Protein AF-A0A2W0GCB9-F1 (afdb_monomer)

Mean predicted aligned error: 8.79 Å

Nearest PDB structures (foldseek):
  3qc7-assembly1_A  TM=9.554E-01  e=2.882E-03  Salasvirus phi29
  6qvk-assembly1_1e  TM=9.554E-01  e=2.882E-03  Salasvirus phi29

Foldseek 3Di:
DFDFDADPVRDTDTDDDPVNDFDADDPVDDGDWADFDDQDDQPDPDPVSVVVSVVVVVVSCVVRSND

Sequence (67 aa):
MTQRVVAQNGSTTTVPSTSDVPVAATTTTAGIVKKMAAQADSTATDVAGLVADFNALLAKARTAGLI

Radius of gyration: 21.55 Å; Cα contacts (8 Å, |Δi|>4): 66; chains: 1; bounding box: 31×14×69 Å

Structure (mmCIF, N/CA/C/O backbone):
data_AF-A0A2W0GCB9-F1
#
_entry.id   AF-A0A2W0GCB9-F1
#
loop_
_atom_site.group_PDB
_atom_site.id
_atom_site.type_symbol
_atom_site.label_atom_id
_atom_site.label_alt_id
_atom_site.label_comp_id
_atom_site.label_asym_id
_atom_site.label_entity_id
_atom_site.label_seq_id
_atom_site.pdbx_PDB_ins_code
_atom_site.Cartn_x
_atom_site.Cartn_y
_atom_site.Cartn_z
_atom_site.occupancy
_atom_site.B_iso_or_equiv
_atom_site.auth_seq_id
_atom_site.auth_comp_id
_atom_site.auth_asym_id
_atom_site.auth_atom_id
_atom_site.pdbx_PDB_model_num
ATOM 1 N N . ME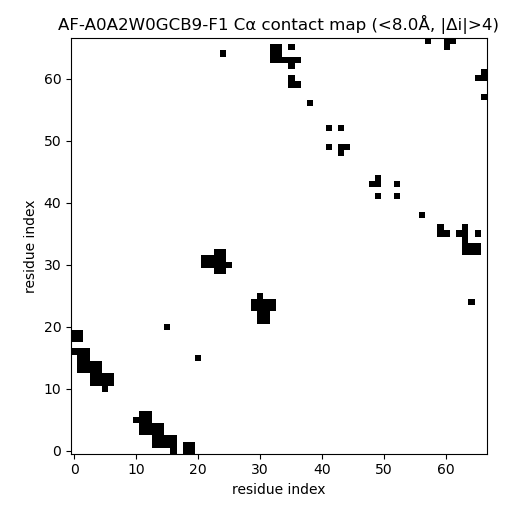T A 1 1 ? 12.504 8.457 -23.685 1.00 54.44 1 MET A N 1
ATOM 2 C CA . MET A 1 1 ? 12.739 9.314 -24.872 1.00 54.44 1 MET A CA 1
ATOM 3 C C . MET A 1 1 ? 12.964 8.348 -26.018 1.00 54.44 1 MET A C 1
ATOM 5 O O . MET A 1 1 ? 14.075 7.860 -26.184 1.00 54.44 1 MET A O 1
ATOM 9 N N . THR A 1 2 ? 11.908 8.000 -26.750 1.00 56.81 2 THR A N 1
ATOM 10 C CA . THR A 1 2 ? 11.992 7.100 -27.908 1.00 56.81 2 THR A CA 1
ATOM 11 C C . THR A 1 2 ? 13.101 7.546 -28.850 1.00 56.81 2 THR A C 1
ATOM 13 O O . THR A 1 2 ? 13.070 8.669 -29.361 1.00 56.81 2 THR A O 1
ATOM 16 N N . GLN A 1 3 ? 14.085 6.677 -29.076 1.00 64.06 3 GLN A N 1
ATOM 17 C CA . GLN A 1 3 ? 15.178 6.981 -29.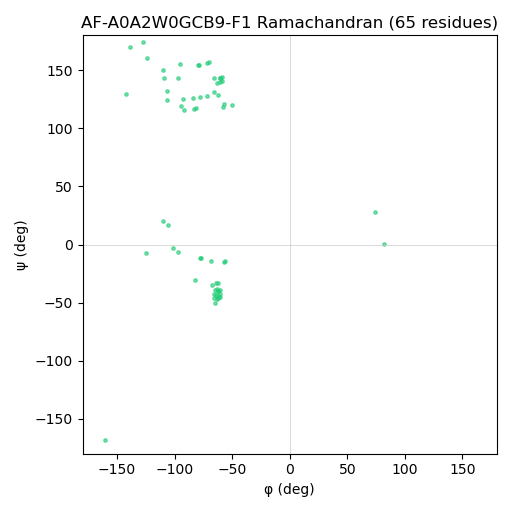985 1.00 64.06 3 GLN A CA 1
ATOM 18 C C . GLN A 1 3 ? 14.682 6.712 -31.409 1.00 64.06 3 GLN A C 1
ATOM 20 O O . GLN A 1 3 ? 14.304 5.589 -31.752 1.00 64.06 3 GLN A O 1
ATOM 25 N N . ARG A 1 4 ? 14.631 7.756 -32.241 1.00 65.44 4 ARG A N 1
ATOM 26 C CA . ARG A 1 4 ? 14.379 7.597 -33.676 1.00 65.44 4 ARG A CA 1
ATOM 27 C C . ARG A 1 4 ? 15.699 7.254 -34.345 1.00 65.44 4 ARG A C 1
ATOM 29 O O . ARG A 1 4 ? 16.607 8.081 -34.343 1.00 65.44 4 ARG A O 1
A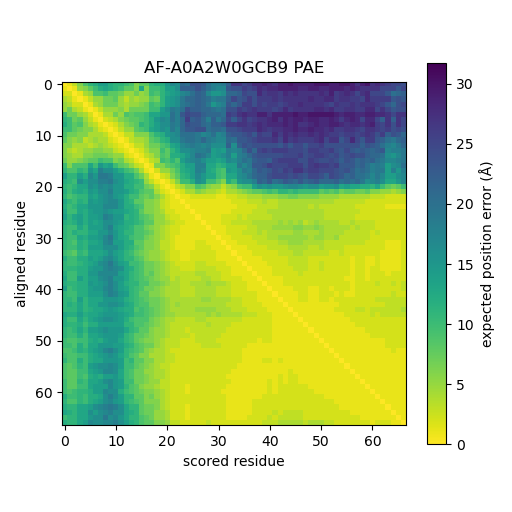TOM 36 N N . VAL A 1 5 ? 15.788 6.065 -34.927 1.00 71.81 5 VAL A N 1
ATOM 37 C CA . VAL A 1 5 ? 16.941 5.648 -35.732 1.00 71.81 5 VAL A CA 1
ATOM 38 C C . VAL A 1 5 ? 16.527 5.564 -37.201 1.00 71.81 5 VAL A C 1
ATOM 40 O O . VAL A 1 5 ? 15.361 5.333 -37.523 1.00 71.81 5 VAL A O 1
ATOM 43 N N . VAL A 1 6 ? 17.467 5.801 -38.112 1.00 73.94 6 VAL A N 1
ATOM 44 C CA . VAL A 1 6 ? 17.264 5.603 -39.555 1.00 73.94 6 VAL A CA 1
ATOM 45 C C . VAL A 1 6 ? 17.715 4.196 -39.932 1.00 73.94 6 VAL A C 1
ATOM 47 O O . VAL A 1 6 ? 18.846 3.811 -39.640 1.00 73.94 6 VAL A O 1
ATOM 50 N N . ALA A 1 7 ? 16.837 3.415 -40.563 1.00 75.56 7 ALA A N 1
ATOM 51 C CA . ALA A 1 7 ? 17.214 2.133 -41.146 1.00 75.56 7 ALA A CA 1
ATOM 52 C C . ALA A 1 7 ? 18.103 2.349 -42.384 1.00 75.56 7 ALA A C 1
ATOM 54 O O . ALA A 1 7 ? 18.047 3.401 -43.024 1.00 75.56 7 ALA A O 1
ATOM 55 N N . GLN A 1 8 ? 18.897 1.336 -42.753 1.00 73.94 8 GLN A N 1
ATOM 56 C CA . GLN A 1 8 ? 19.847 1.398 -43.880 1.00 73.94 8 GLN A CA 1
ATOM 57 C C . GLN A 1 8 ? 19.188 1.742 -45.236 1.00 73.94 8 GLN A C 1
ATOM 59 O O . GLN A 1 8 ? 19.877 2.129 -46.172 1.00 73.94 8 GLN A O 1
ATOM 64 N N . ASN A 1 9 ? 17.859 1.647 -45.339 1.00 77.69 9 ASN A N 1
ATOM 65 C CA . ASN A 1 9 ? 17.048 1.981 -46.512 1.00 77.69 9 ASN A CA 1
ATOM 66 C C . ASN A 1 9 ? 16.250 3.300 -46.377 1.00 77.69 9 ASN A C 1
ATOM 68 O O . ASN A 1 9 ? 15.295 3.511 -47.119 1.00 77.69 9 ASN A O 1
ATOM 72 N N . GLY A 1 10 ? 16.588 4.172 -45.420 1.00 72.75 10 GLY A N 1
ATOM 73 C CA . GLY A 1 10 ? 15.981 5.504 -45.280 1.00 72.75 10 GLY A CA 1
ATOM 74 C C . GLY A 1 10 ? 14.628 5.552 -44.557 1.00 72.75 10 GLY A C 1
ATOM 75 O O . GLY A 1 10 ? 14.090 6.639 -44.361 1.00 72.75 10 GLY A O 1
ATOM 76 N N . SER A 1 11 ? 14.086 4.415 -44.104 1.00 77.06 11 SER A N 1
ATOM 77 C CA . SER A 1 11 ? 12.879 4.390 -43.267 1.00 77.06 11 SER A CA 1
ATOM 78 C C . SER A 1 11 ? 13.243 4.610 -41.800 1.00 77.06 11 SER A C 1
ATOM 80 O O . SER A 1 11 ? 14.076 3.894 -41.247 1.00 77.06 11 SER A O 1
ATOM 82 N N . THR A 1 12 ? 12.627 5.584 -41.132 1.00 72.56 12 THR A N 1
ATOM 83 C CA . THR A 1 12 ? 12.881 5.797 -39.700 1.00 72.56 12 THR A CA 1
ATOM 84 C C . THR A 1 12 ? 12.122 4.764 -38.881 1.00 72.56 12 THR A C 1
ATOM 86 O O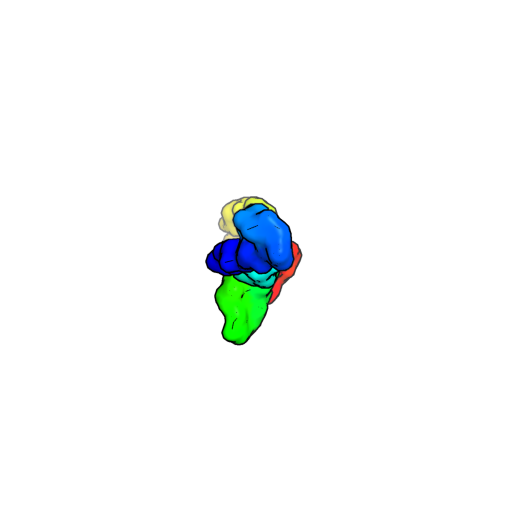 . THR A 1 12 ? 10.907 4.649 -39.037 1.00 72.56 12 THR A O 1
ATOM 89 N N . THR A 1 13 ? 12.807 4.044 -37.999 1.00 73.12 13 THR A N 1
ATOM 90 C CA . THR A 1 13 ? 12.185 3.128 -37.040 1.00 73.12 13 THR A CA 1
ATOM 91 C C . THR A 1 13 ? 12.297 3.705 -35.632 1.00 73.12 13 THR A C 1
ATOM 93 O O . THR A 1 13 ? 13.278 4.363 -35.272 1.00 73.12 13 THR A O 1
ATOM 96 N N . THR A 1 14 ? 11.257 3.496 -34.828 1.00 72.75 14 THR A N 1
ATOM 97 C CA . THR A 1 14 ? 11.261 3.884 -33.416 1.00 72.75 14 THR A CA 1
ATOM 98 C C . THR A 1 14 ? 11.762 2.701 -32.607 1.00 72.75 14 THR A C 1
ATOM 100 O O . THR A 1 14 ? 11.107 1.661 -32.579 1.00 72.75 14 THR A O 1
ATOM 103 N N . VAL A 1 1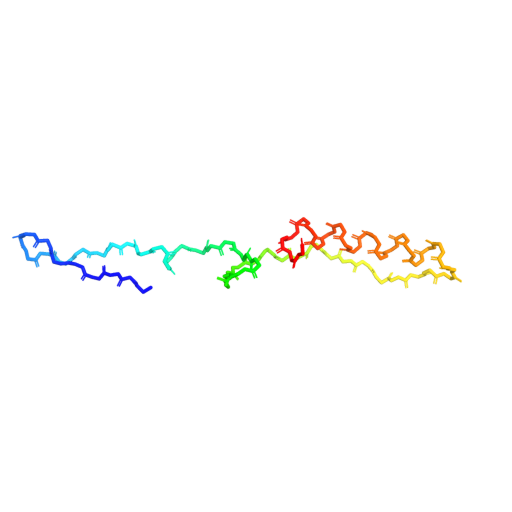5 ? 12.915 2.849 -31.955 1.00 72.94 15 VAL A N 1
ATOM 104 C CA . VAL A 1 15 ? 13.401 1.859 -30.992 1.00 72.94 15 VAL A CA 1
ATOM 105 C C . VAL A 1 15 ? 12.947 2.317 -29.608 1.00 72.94 15 VAL A C 1
ATOM 107 O O . VAL A 1 15 ? 13.315 3.424 -29.194 1.00 72.94 15 VAL A O 1
ATOM 110 N N . PRO A 1 16 ? 12.136 1.517 -28.890 1.00 63.84 16 PRO A N 1
ATOM 111 C CA . PRO A 1 16 ? 11.815 1.801 -27.503 1.00 63.84 16 PRO A CA 1
ATOM 112 C C . PRO A 1 16 ? 13.116 1.878 -26.709 1.00 63.84 16 PRO A C 1
ATOM 114 O O . PRO A 1 16 ? 13.907 0.936 -26.679 1.00 63.84 16 PRO A O 1
ATOM 117 N N . SER A 1 17 ? 13.353 3.018 -26.081 1.00 64.06 17 SER A N 1
ATOM 118 C CA . SER A 1 17 ? 14.374 3.135 -25.050 1.00 64.06 17 SER A CA 1
ATOM 119 C C . SER A 1 17 ? 13.809 2.558 -23.749 1.00 64.06 17 SER A C 1
ATOM 121 O O . SER A 1 17 ? 12.599 2.570 -23.539 1.00 64.06 17 SER A O 1
ATOM 123 N N . THR A 1 18 ? 14.652 2.085 -22.828 1.00 60.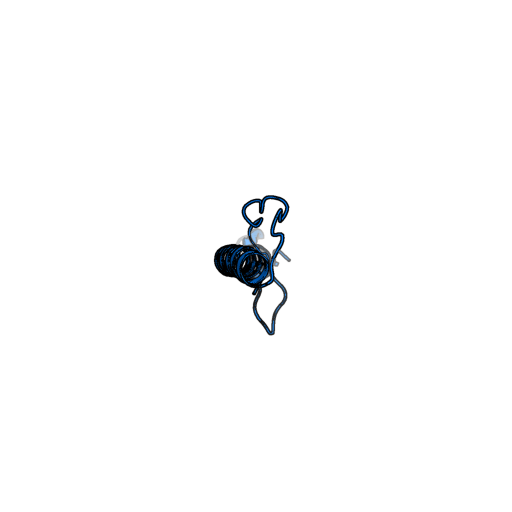19 18 THR A N 1
ATOM 124 C CA . THR A 1 18 ? 14.217 1.619 -21.490 1.00 60.19 18 THR A CA 1
ATOM 125 C C . THR A 1 18 ? 13.442 2.676 -20.695 1.00 60.19 18 THR A C 1
ATOM 127 O O . THR A 1 18 ? 12.765 2.349 -19.730 1.00 60.19 18 THR A O 1
ATOM 130 N N . SER A 1 19 ? 13.500 3.937 -21.128 1.00 59.22 19 SER A N 1
ATOM 131 C CA . SER A 1 19 ? 12.713 5.051 -20.607 1.00 59.22 19 SER A CA 1
ATOM 132 C C . SER A 1 19 ? 11.251 5.069 -21.090 1.00 59.22 19 SER A C 1
ATOM 134 O O . SER A 1 19 ? 10.472 5.851 -20.551 1.00 59.22 19 SER A O 1
ATOM 136 N N . ASP A 1 20 ? 10.879 4.262 -22.089 1.00 64.00 20 ASP A N 1
ATOM 137 C CA . ASP A 1 20 ? 9.520 4.182 -22.653 1.00 64.00 20 ASP A CA 1
ATOM 138 C C . ASP A 1 20 ? 8.701 3.014 -22.062 1.00 64.00 20 ASP A C 1
ATOM 140 O O . ASP A 1 20 ? 7.500 2.904 -22.305 1.00 64.00 20 ASP A O 1
ATOM 144 N N . VAL A 1 21 ? 9.333 2.157 -21.250 1.00 75.62 21 VAL A N 1
ATOM 145 C CA . VAL A 1 21 ? 8.664 1.117 -20.460 1.00 75.62 21 VAL A CA 1
ATOM 146 C C . VAL A 1 21 ? 8.674 1.568 -19.000 1.00 75.62 21 VAL A C 1
ATOM 148 O O . VAL A 1 21 ? 9.752 1.837 -18.472 1.00 75.62 21 VAL A O 1
ATOM 151 N N . PRO A 1 22 ? 7.519 1.667 -18.320 1.00 84.31 22 PRO A N 1
ATOM 152 C CA . PRO A 1 22 ? 7.498 2.038 -16.914 1.00 84.31 22 PRO A CA 1
ATOM 153 C C . PRO A 1 22 ? 8.323 1.049 -16.079 1.00 84.31 22 PRO A C 1
ATOM 155 O O . PRO A 1 22 ? 8.012 -0.141 -16.028 1.00 84.31 22 PRO A O 1
ATOM 158 N N . VAL A 1 23 ? 9.374 1.543 -15.425 1.00 91.19 23 VAL A N 1
ATOM 159 C CA . VAL A 1 23 ? 10.224 0.753 -14.523 1.00 91.19 23 VAL A CA 1
ATOM 160 C C . VAL A 1 23 ? 9.765 0.976 -13.085 1.00 91.19 23 VAL A C 1
ATOM 162 O O . VAL A 1 23 ? 9.355 2.081 -12.727 1.00 91.19 23 VAL A O 1
ATOM 165 N N . ALA A 1 24 ? 9.807 -0.070 -12.259 1.00 94.19 24 ALA A N 1
ATOM 166 C CA . ALA A 1 24 ? 9.488 0.041 -10.840 1.00 94.19 24 ALA A CA 1
ATOM 167 C C . ALA A 1 24 ? 10.444 1.013 -10.129 1.00 94.19 24 ALA A C 1
ATOM 169 O O . ALA A 1 24 ? 11.635 1.056 -10.438 1.00 94.19 24 ALA A O 1
ATOM 170 N N . ALA A 1 25 ? 9.918 1.777 -9.171 1.00 96.19 25 ALA A N 1
ATOM 171 C CA . ALA A 1 25 ? 10.740 2.613 -8.304 1.00 96.19 25 ALA A CA 1
ATOM 172 C C . ALA A 1 25 ? 11.741 1.764 -7.500 1.00 96.19 25 ALA A C 1
ATOM 174 O O . ALA A 1 25 ? 11.423 0.660 -7.054 1.00 96.19 25 ALA A O 1
ATOM 175 N N . THR A 1 26 ? 12.948 2.294 -7.300 1.00 95.69 26 THR A N 1
ATOM 176 C CA . THR A 1 26 ? 13.977 1.704 -6.432 1.00 95.69 26 THR A CA 1
ATOM 177 C C . THR A 1 26 ? 14.472 2.746 -5.429 1.00 95.69 26 THR A C 1
ATOM 179 O O . THR A 1 26 ? 14.123 3.923 -5.509 1.00 95.69 26 THR A O 1
ATOM 182 N N . THR A 1 27 ? 15.324 2.342 -4.485 1.00 96.69 27 THR A N 1
ATOM 183 C CA . THR A 1 27 ? 15.910 3.257 -3.489 1.00 96.69 27 THR A CA 1
ATOM 184 C C . THR A 1 27 ? 16.900 4.265 -4.080 1.00 96.69 27 THR A C 1
ATOM 186 O O . THR A 1 27 ? 17.259 5.229 -3.410 1.00 96.69 27 THR A O 1
ATOM 189 N N . THR A 1 28 ? 17.352 4.061 -5.319 1.00 96.81 28 THR A N 1
ATOM 190 C CA . THR A 1 28 ? 18.370 4.894 -5.981 1.00 96.81 28 THR A CA 1
ATOM 191 C C . THR A 1 28 ? 17.905 5.467 -7.317 1.00 96.81 28 THR A C 1
ATOM 193 O O . THR A 1 28 ? 18.622 6.259 -7.924 1.00 96.81 28 THR A O 1
ATOM 196 N N . THR A 1 29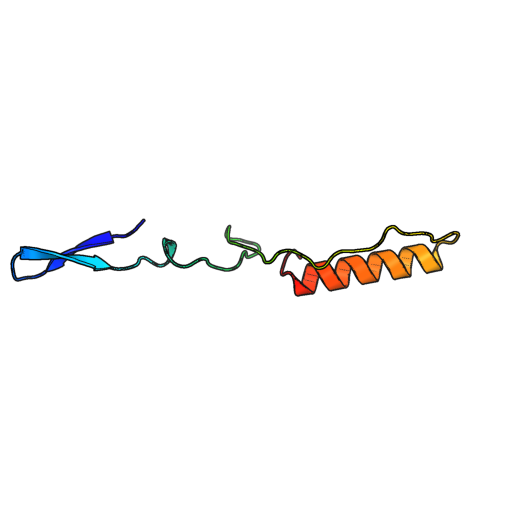 ? 16.737 5.067 -7.825 1.00 93.88 29 THR A N 1
ATOM 197 C CA . THR A 1 29 ? 16.232 5.477 -9.141 1.00 93.88 29 THR A CA 1
ATOM 198 C C . THR A 1 29 ? 14.725 5.699 -9.093 1.00 93.88 29 THR A C 1
ATOM 200 O O . THR A 1 29 ? 13.964 4.841 -8.644 1.00 93.88 29 THR A O 1
ATOM 203 N N . ALA A 1 30 ? 14.290 6.858 -9.591 1.00 93.06 30 ALA A N 1
ATOM 204 C CA . ALA A 1 30 ? 12.875 7.173 -9.726 1.00 93.06 30 ALA A CA 1
ATOM 205 C C . ALA A 1 30 ? 12.189 6.206 -10.706 1.00 93.06 30 ALA A C 1
ATOM 207 O O . ALA A 1 30 ? 12.727 5.889 -11.767 1.00 93.06 30 ALA A O 1
ATOM 208 N N . GLY A 1 31 ? 10.980 5.774 -10.361 1.00 93.38 31 GLY A N 1
ATOM 209 C CA . GLY A 1 31 ? 10.166 4.874 -11.170 1.00 93.38 31 GLY A CA 1
ATOM 210 C C . GLY A 1 31 ? 8.699 4.951 -10.766 1.00 93.38 31 GLY A C 1
ATOM 211 O O . GLY A 1 31 ? 8.291 5.844 -10.023 1.00 93.38 31 GLY A O 1
ATOM 212 N N . ILE A 1 32 ? 7.895 4.016 -11.258 1.00 94.81 32 ILE A N 1
ATOM 213 C CA . ILE A 1 32 ? 6.466 3.937 -10.953 1.00 94.81 32 ILE A CA 1
ATOM 214 C C . ILE A 1 32 ? 6.180 2.967 -9.802 1.00 94.81 32 ILE A C 1
ATOM 216 O O . ILE A 1 32 ? 6.916 2.006 -9.573 1.00 94.81 32 ILE A O 1
ATOM 220 N N . VAL A 1 33 ? 5.059 3.188 -9.119 1.00 96.38 33 VAL A N 1
ATOM 221 C CA . VAL A 1 33 ? 4.504 2.291 -8.094 1.00 96.38 33 VAL A CA 1
ATOM 222 C C . VAL A 1 33 ? 3.073 1.913 -8.450 1.00 96.38 33 VAL A C 1
ATOM 224 O O . VAL A 1 33 ? 2.409 2.598 -9.234 1.00 96.38 33 VAL A O 1
ATOM 227 N N . LYS A 1 34 ? 2.571 0.820 -7.870 1.00 96.38 34 LYS A N 1
ATOM 228 C CA . LYS A 1 34 ? 1.145 0.501 -7.973 1.00 96.38 34 LYS A CA 1
ATOM 229 C C . LYS A 1 34 ? 0.357 1.341 -6.972 1.00 96.38 34 LYS A C 1
ATOM 231 O O . LYS A 1 34 ? 0.863 1.725 -5.920 1.00 96.38 34 LYS A O 1
ATOM 236 N N . LYS A 1 35 ? -0.921 1.581 -7.270 1.00 97.88 35 LYS A N 1
ATOM 237 C CA . LYS A 1 35 ? -1.844 2.141 -6.280 1.00 97.88 35 LYS A CA 1
ATOM 238 C C . LYS A 1 35 ? -1.967 1.164 -5.106 1.00 97.88 35 LYS A C 1
ATOM 240 O O . LYS A 1 35 ? -2.248 -0.015 -5.313 1.00 97.88 35 LYS A O 1
ATOM 245 N N . MET A 1 36 ? -1.777 1.666 -3.889 1.00 98.38 36 MET A N 1
ATOM 246 C CA . MET A 1 36 ? -1.968 0.883 -2.671 1.00 98.38 36 MET A CA 1
ATOM 247 C C . MET A 1 36 ? -3.439 0.502 -2.490 1.00 98.38 36 MET A C 1
ATOM 249 O O . MET A 1 36 ? -4.338 1.293 -2.791 1.00 98.38 36 MET A O 1
ATOM 253 N N . ALA A 1 37 ? -3.684 -0.701 -1.971 1.00 98.12 37 ALA A N 1
ATOM 254 C CA . ALA A 1 37 ? -5.015 -1.092 -1.524 1.00 98.12 37 ALA A CA 1
ATOM 255 C C . ALA A 1 37 ? -5.517 -0.127 -0.437 1.00 98.12 37 ALA A C 1
ATOM 257 O O . ALA A 1 37 ? -4.737 0.333 0.399 1.00 98.12 37 ALA A O 1
ATOM 258 N N . ALA A 1 38 ? -6.819 0.162 -0.432 1.00 98.00 38 ALA A N 1
ATOM 259 C CA . ALA A 1 38 ? -7.402 1.052 0.565 1.00 98.00 38 ALA A CA 1
ATOM 260 C C . ALA A 1 38 ? -7.168 0.522 1.993 1.00 98.00 38 ALA A C 1
ATOM 262 O O . ALA A 1 38 ? -7.244 -0.685 2.262 1.00 98.00 38 ALA A O 1
ATOM 263 N N . GLN A 1 39 ? -6.873 1.436 2.913 1.00 97.75 39 GLN A N 1
ATOM 264 C CA . GLN A 1 39 ? -6.865 1.184 4.348 1.00 97.75 39 GLN A CA 1
ATOM 265 C C . GLN A 1 39 ? -8.099 1.862 4.940 1.00 97.75 39 GLN A C 1
ATOM 267 O O . GLN A 1 39 ? -8.392 2.996 4.572 1.00 97.75 39 GLN A O 1
ATOM 272 N N . ALA A 1 40 ? -8.845 1.139 5.773 1.00 97.75 40 ALA A N 1
ATOM 273 C CA . ALA A 1 40 ? -9.954 1.726 6.515 1.00 97.75 40 ALA A CA 1
ATOM 274 C C . ALA A 1 40 ? -9.403 2.634 7.622 1.00 97.75 40 ALA A C 1
ATOM 276 O O . ALA A 1 40 ? -8.272 2.435 8.070 1.00 97.75 40 ALA A O 1
ATOM 277 N N . ASP A 1 41 ? -10.196 3.605 8.062 1.00 98.06 41 ASP A N 1
ATOM 278 C CA . ASP A 1 41 ? -9.818 4.456 9.188 1.00 98.06 41 ASP A CA 1
ATOM 279 C C . ASP A 1 41 ? -9.612 3.607 10.449 1.00 98.06 41 ASP A C 1
ATOM 281 O O . ASP A 1 41 ? -10.360 2.659 10.704 1.00 98.06 41 ASP A O 1
ATOM 285 N N . SER A 1 42 ? -8.588 3.942 11.236 1.00 98.12 42 SER A N 1
ATOM 286 C CA . SER A 1 42 ? -8.355 3.269 12.513 1.00 98.12 42 SER A CA 1
ATOM 287 C C . SER A 1 42 ? -9.414 3.704 13.521 1.00 98.12 42 SER A C 1
ATOM 289 O O . SER A 1 42 ? -9.603 4.896 13.765 1.00 98.12 42 SER A O 1
ATOM 291 N N . THR A 1 43 ? -10.078 2.729 14.137 1.00 98.00 43 THR A N 1
ATOM 292 C CA . THR A 1 43 ? -11.009 2.933 15.257 1.00 98.00 43 THR A CA 1
ATOM 293 C C . THR A 1 43 ? -10.4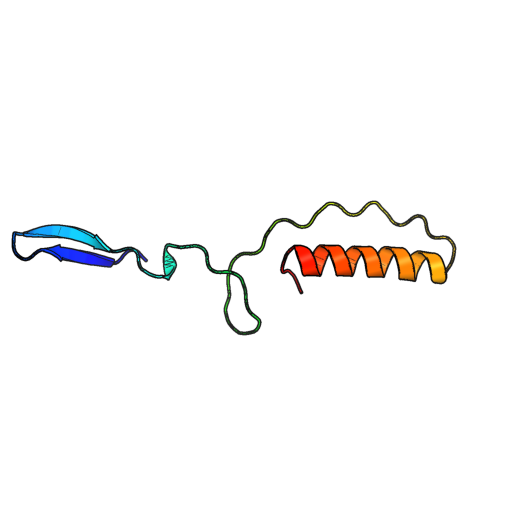38 2.382 16.564 1.00 98.00 43 THR A C 1
ATOM 295 O O . THR A 1 43 ? -11.190 2.061 17.485 1.00 98.00 43 THR A O 1
ATOM 298 N N . ALA A 1 44 ? -9.117 2.200 16.634 1.00 98.25 44 ALA A N 1
ATOM 299 C CA . ALA A 1 44 ? -8.451 1.650 17.804 1.00 98.25 44 ALA A CA 1
ATOM 300 C C . ALA A 1 44 ? -8.584 2.591 19.012 1.00 98.25 44 ALA A C 1
ATOM 302 O O . ALA A 1 44 ? -8.301 3.785 18.926 1.00 98.25 44 ALA A O 1
ATOM 303 N N . THR A 1 45 ? -8.982 2.037 20.157 1.00 98.44 45 THR A N 1
ATOM 304 C CA . THR A 1 45 ? -9.085 2.763 21.437 1.00 98.44 45 THR A CA 1
ATOM 305 C C . THR A 1 45 ? -7.904 2.499 22.367 1.00 98.44 45 THR A C 1
ATOM 307 O O . THR A 1 45 ? -7.837 3.056 23.460 1.00 98.44 45 THR A O 1
ATOM 310 N N . ASP A 1 46 ? -6.983 1.633 21.953 1.00 98.38 46 ASP A N 1
ATOM 311 C CA . ASP A 1 46 ? -5.780 1.279 22.690 1.00 98.38 46 ASP A CA 1
ATOM 312 C C . ASP A 1 46 ? -4.562 1.165 21.759 1.00 98.38 46 ASP A C 1
ATOM 314 O O . ASP A 1 46 ? -4.657 1.196 20.527 1.00 98.38 46 ASP A O 1
ATOM 318 N N . VAL A 1 47 ? -3.383 1.059 22.373 1.00 98.56 47 VAL A N 1
ATOM 319 C CA . VAL A 1 47 ? -2.106 0.991 21.653 1.00 98.56 47 VAL A CA 1
ATOM 320 C C . VAL A 1 47 ? -1.981 -0.308 20.855 1.00 98.56 47 VAL A C 1
ATOM 322 O O . VAL A 1 47 ? -1.405 -0.298 19.770 1.00 98.56 47 VAL A O 1
ATOM 325 N N . ALA A 1 48 ? -2.517 -1.422 21.359 1.00 98.50 48 ALA A N 1
ATOM 326 C CA . ALA A 1 48 ? -2.414 -2.713 20.684 1.00 98.50 48 ALA A CA 1
ATOM 327 C C . ALA A 1 48 ? -3.182 -2.707 19.351 1.00 98.50 48 ALA A C 1
ATOM 329 O O . ALA A 1 48 ? -2.646 -3.149 18.333 1.00 98.50 48 ALA A O 1
ATOM 330 N N . GLY A 1 49 ? -4.387 -2.135 19.336 1.00 98.56 49 GLY A N 1
ATOM 331 C CA . GLY A 1 49 ? -5.184 -1.918 18.134 1.00 98.56 49 GLY A CA 1
ATOM 332 C C . GLY A 1 49 ? -4.494 -0.980 17.147 1.00 98.56 49 GLY A C 1
ATOM 333 O O . GLY A 1 49 ? -4.393 -1.306 15.966 1.00 98.56 49 GLY A O 1
ATOM 334 N N . LEU A 1 50 ? -3.915 0.130 17.624 1.00 98.56 50 LEU A N 1
ATOM 335 C CA . LEU A 1 50 ? -3.178 1.055 16.757 1.00 98.56 50 LEU A CA 1
ATOM 336 C C . LEU A 1 50 ? -1.979 0.371 16.084 1.00 98.56 50 LEU A C 1
ATOM 338 O O . LEU A 1 50 ? -1.739 0.557 14.891 1.00 98.56 50 LEU A O 1
ATOM 342 N N . VAL A 1 51 ? -1.230 -0.443 16.833 1.00 98.69 51 VAL A N 1
ATOM 343 C CA . VAL A 1 51 ? -0.098 -1.209 16.294 1.00 98.69 51 VAL A CA 1
ATOM 344 C C . VAL A 1 51 ? -0.569 -2.214 15.239 1.00 98.69 51 VAL A C 1
ATOM 346 O O . VAL A 1 51 ? 0.110 -2.391 14.225 1.00 98.69 51 VAL A O 1
ATOM 349 N N . ALA A 1 52 ? -1.724 -2.853 15.434 1.00 98.62 52 ALA A N 1
ATOM 350 C CA . ALA A 1 52 ? -2.295 -3.764 14.446 1.00 98.62 52 ALA A CA 1
ATOM 351 C C . ALA A 1 52 ? -2.677 -3.029 13.146 1.00 98.62 52 ALA A C 1
ATOM 353 O O . ALA A 1 52 ? -2.230 -3.425 12.065 1.00 98.62 52 ALA A O 1
ATOM 354 N N . ASP A 1 53 ? -3.419 -1.923 13.249 1.00 98.62 53 ASP A N 1
ATOM 355 C CA . ASP A 1 53 ? -3.859 -1.121 12.098 1.00 98.62 53 ASP A CA 1
ATOM 356 C C . ASP A 1 53 ? -2.673 -0.530 11.324 1.00 98.62 53 ASP A C 1
ATOM 358 O O . ASP A 1 53 ? -2.636 -0.546 10.085 1.00 98.62 53 ASP A O 1
ATOM 362 N N . PHE A 1 54 ? -1.653 -0.066 12.050 1.00 98.56 54 PHE A N 1
ATOM 363 C CA . PHE A 1 54 ? -0.424 0.449 11.463 1.00 98.56 54 PHE A CA 1
ATOM 364 C C . PHE A 1 54 ? 0.359 -0.643 10.729 1.00 98.56 54 PHE A C 1
ATOM 366 O O . PHE A 1 54 ? 0.751 -0.458 9.576 1.00 98.56 54 PHE A O 1
ATOM 373 N N . ASN A 1 55 ? 0.536 -1.821 11.330 1.00 98.50 55 ASN A N 1
ATOM 374 C CA . ASN A 1 55 ? 1.215 -2.930 10.661 1.00 98.50 55 ASN A CA 1
ATOM 375 C C . ASN A 1 55 ? 0.453 -3.422 9.421 1.00 98.50 55 ASN A C 1
ATOM 377 O O . ASN A 1 55 ? 1.084 -3.793 8.425 1.00 98.50 55 ASN A O 1
ATOM 381 N N . ALA A 1 56 ? -0.882 -3.364 9.433 1.00 98.50 56 ALA A N 1
ATOM 382 C CA . ALA A 1 56 ? -1.697 -3.638 8.254 1.00 98.50 56 ALA A CA 1
ATOM 383 C C . ALA A 1 56 ? -1.462 -2.603 7.137 1.00 98.50 56 ALA A C 1
ATOM 385 O O . ALA A 1 56 ? -1.367 -2.978 5.966 1.00 98.50 56 ALA A O 1
ATOM 386 N N . LEU A 1 57 ? -1.302 -1.319 7.480 1.00 98.50 57 LEU A N 1
ATOM 387 C CA . LEU A 1 57 ? -0.948 -0.274 6.514 1.00 98.50 57 LEU A CA 1
ATOM 388 C C . LEU A 1 57 ? 0.438 -0.535 5.911 1.00 98.50 57 LEU A C 1
ATOM 390 O O . LEU A 1 57 ? 0.590 -0.517 4.689 1.00 98.50 57 LEU A O 1
ATOM 394 N N . LEU A 1 58 ? 1.431 -0.850 6.749 1.00 98.50 58 LEU A N 1
ATOM 395 C CA . LEU A 1 58 ? 2.786 -1.166 6.291 1.00 98.50 58 LEU A CA 1
ATOM 396 C C . LEU A 1 58 ? 2.809 -2.384 5.361 1.00 98.50 58 LEU A C 1
ATOM 398 O O . LEU A 1 58 ? 3.533 -2.394 4.367 1.00 98.50 58 LEU A O 1
ATOM 402 N N . ALA A 1 59 ? 2.007 -3.411 5.651 1.00 98.56 59 ALA A N 1
ATOM 403 C CA . ALA A 1 59 ? 1.882 -4.573 4.779 1.00 98.56 59 ALA A CA 1
ATOM 404 C C . ALA A 1 59 ? 1.331 -4.189 3.397 1.00 98.56 59 ALA A C 1
ATOM 406 O O . ALA A 1 59 ? 1.910 -4.576 2.382 1.00 98.56 59 ALA A O 1
ATOM 407 N N . LYS A 1 60 ? 0.273 -3.367 3.346 1.00 98.50 60 LYS A N 1
ATOM 408 C CA . LYS A 1 60 ? -0.305 -2.867 2.087 1.00 98.50 60 LYS A CA 1
ATOM 409 C C . LYS A 1 60 ? 0.694 -2.018 1.296 1.00 98.50 60 LYS A C 1
ATOM 411 O O . LYS A 1 60 ? 0.774 -2.165 0.076 1.00 98.50 60 LYS A O 1
ATOM 416 N N . ALA A 1 61 ? 1.473 -1.179 1.977 1.00 98.31 61 ALA A N 1
ATOM 417 C CA . ALA A 1 61 ? 2.501 -0.350 1.355 1.00 98.31 61 ALA A CA 1
ATOM 418 C C . ALA A 1 61 ? 3.629 -1.194 0.727 1.00 98.31 61 ALA A C 1
ATOM 420 O O . ALA A 1 61 ? 3.982 -0.957 -0.430 1.00 98.31 61 ALA A O 1
ATOM 421 N N . ARG A 1 62 ? 4.111 -2.239 1.422 1.00 98.12 62 ARG A N 1
ATOM 422 C CA . ARG A 1 62 ? 5.088 -3.203 0.871 1.00 98.12 62 ARG A CA 1
ATOM 423 C C . ARG A 1 62 ? 4.550 -3.923 -0.363 1.00 98.12 62 ARG A C 1
ATOM 425 O O . ARG A 1 62 ? 5.231 -4.019 -1.377 1.00 98.12 62 ARG A O 1
ATOM 432 N N . THR A 1 63 ? 3.299 -4.387 -0.320 1.00 98.06 63 THR A N 1
ATOM 433 C CA . THR A 1 63 ? 2.660 -5.039 -1.478 1.00 98.06 63 THR A CA 1
ATOM 434 C C . THR A 1 63 ? 2.528 -4.097 -2.680 1.00 98.06 63 THR A C 1
ATOM 436 O O . THR A 1 63 ? 2.628 -4.539 -3.824 1.00 98.06 63 THR A O 1
ATOM 439 N N . ALA A 1 64 ? 2.318 -2.800 -2.442 1.00 98.00 64 ALA A N 1
ATOM 440 C CA . ALA A 1 64 ? 2.232 -1.789 -3.494 1.00 98.00 64 ALA A CA 1
ATOM 441 C C . ALA A 1 64 ? 3.601 -1.352 -4.055 1.00 98.00 64 ALA A C 1
ATOM 443 O O . ALA A 1 64 ? 3.642 -0.690 -5.096 1.00 98.00 64 ALA A O 1
ATOM 444 N N . GLY A 1 65 ? 4.700 -1.730 -3.393 1.00 97.06 65 GLY A N 1
ATOM 445 C CA . GLY A 1 65 ? 6.056 -1.295 -3.730 1.00 97.06 65 GLY A CA 1
ATOM 446 C C . GLY A 1 65 ? 6.341 0.156 -3.339 1.00 97.06 65 GLY A C 1
ATOM 447 O O . GLY A 1 65 ? 7.118 0.821 -4.014 1.00 97.06 65 GLY A O 1
ATOM 448 N N . LEU A 1 66 ? 5.666 0.667 -2.303 1.00 97.12 66 LEU A N 1
ATOM 449 C CA . LEU A 1 66 ? 5.890 2.017 -1.774 1.00 97.12 66 LEU A CA 1
ATOM 450 C C . LEU A 1 66 ? 7.077 2.080 -0.804 1.00 97.12 66 LEU A C 1
ATOM 452 O O . LEU A 1 66 ? 7.697 3.136 -0.689 1.00 97.12 66 LEU A O 1
ATOM 456 N N . ILE A 1 67 ? 7.344 0.978 -0.093 1.00 95.62 67 ILE A N 1
ATOM 457 C CA . ILE A 1 67 ? 8.383 0.824 0.938 1.00 95.62 67 ILE A CA 1
ATOM 458 C C . ILE A 1 67 ? 8.969 -0.586 0.920 1.00 95.62 67 ILE A C 1
ATOM 460 O O . ILE A 1 67 ? 8.252 -1.509 0.460 1.00 95.62 67 ILE A O 1
#

Secondary structure (DSSP, 8-state):
-PEEEE-TTS-EEEEPPTTSSPPBP-SSS--B-PPPPP-PPP--SSHHHHHHHHHHHHHHHHHHT--

pLDDT: mean 88.12, std 13.87, range [54.44, 98.69]

Solvent-accessible surface area (backbone atoms only — not comparable to full-atom values): 4262 Å² total; per-residue (Å²): 96,71,44,77,44,72,43,102,83,75,52,72,44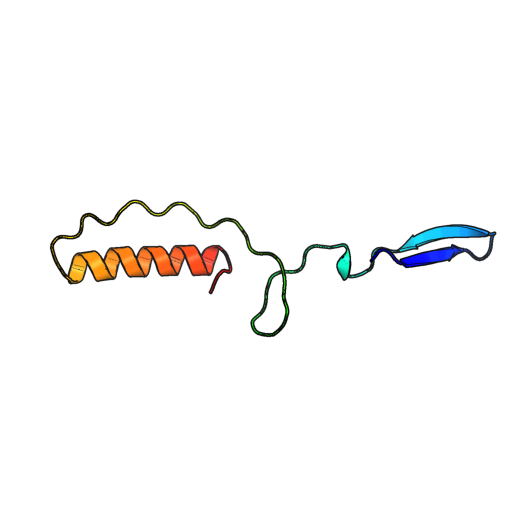,79,46,81,32,81,72,68,49,92,46,68,47,55,99,88,43,93,50,51,67,56,83,57,70,89,75,78,84,83,83,55,91,48,69,70,47,44,52,50,54,49,51,53,50,52,51,37,33,42,76,21,55,76,96